Protein AF-A0A924WL48-F1 (afdb_monomer_lite)

Foldseek 3Di:
DDDDDDDPDDDDDPPPPPPDPPPPDPPPPPPDPVFQLVQADQVVLVVLVVVAPDQVSSQCQQPDPPDSHFQGDPLVPNDTFRWHWDWDDDPQKIKTWTWTDSDPPDIDTAKIWIWGDPPDPDIDIDIDGDPNRD

pLDDT: mean 86.31, std 15.9, range [44.28, 98.56]

Secondary structure (DSSP, 8-state):
------PPPP-------------------TT--SSGGGGB-HHHHHHHHHT-SSHHHHHHHHT-TT-SSB---SS-SSSPPPEEEEEEEETTEEEEEEEEEEETTEEEEEEEEEEEEETTTEEEEEEEE-TTT-

Sequence (134 aa):
MKTRRFLPLLGAFALMLFSYPLFAQSNMESDSTGLPGDNFSLEAAIELFKKSNSPEDFEKRLNSENNDVNNLDLNEDGDIDYIRVVDNTEGDVHALVLQVAVSEKESQDVAVIEIEKQGNENAILQIIGDEELY

Structure (mmCIF, N/CA/C/O backbone):
data_AF-A0A924WL48-F1
#
_entry.id   AF-A0A924WL48-F1
#
loop_
_atom_site.group_PDB
_atom_site.id
_atom_site.type_symbol
_atom_site.label_atom_id
_atom_site.label_alt_id
_atom_site.label_comp_id
_atom_site.label_asym_id
_atom_site.label_entity_id
_atom_site.label_seq_id
_atom_site.pdbx_PDB_ins_code
_atom_site.Cartn_x
_atom_site.Cartn_y
_atom_site.Cartn_z
_atom_site.occupancy
_atom_site.B_iso_or_equiv
_atom_site.auth_seq_id
_atom_site.auth_comp_id
_atom_site.auth_asym_id
_atom_site.auth_atom_id
_atom_site.pdbx_PDB_model_num
ATOM 1 N N . MET A 1 1 ? 96.584 7.511 -10.601 1.00 44.28 1 MET A N 1
ATOM 2 C CA . MET A 1 1 ? 95.439 8.446 -10.665 1.00 44.28 1 MET A CA 1
ATOM 3 C C . MET A 1 1 ? 94.154 7.663 -10.466 1.00 44.28 1 MET A C 1
ATOM 5 O O . MET A 1 1 ? 93.999 6.598 -11.046 1.00 44.28 1 MET A O 1
ATOM 9 N N . LYS A 1 2 ? 93.300 8.152 -9.561 1.00 47.31 2 LYS A N 1
ATOM 10 C CA . LYS A 1 2 ? 91.994 7.585 -9.208 1.00 47.31 2 LYS A CA 1
ATOM 11 C C . LYS A 1 2 ? 91.035 7.678 -10.399 1.00 47.31 2 LYS A C 1
ATOM 13 O O . LYS A 1 2 ? 91.031 8.695 -11.083 1.00 47.31 2 LYS A O 1
ATOM 18 N N . THR A 1 3 ? 90.181 6.672 -10.569 1.00 54.53 3 THR A N 1
ATOM 19 C CA . THR A 1 3 ? 88.709 6.806 -10.512 1.00 54.53 3 THR A CA 1
ATOM 20 C C . THR A 1 3 ? 88.070 5.437 -10.769 1.00 54.53 3 THR A C 1
ATOM 22 O O . THR A 1 3 ? 87.908 4.997 -11.900 1.00 54.53 3 THR A O 1
ATOM 25 N N . ARG A 1 4 ? 87.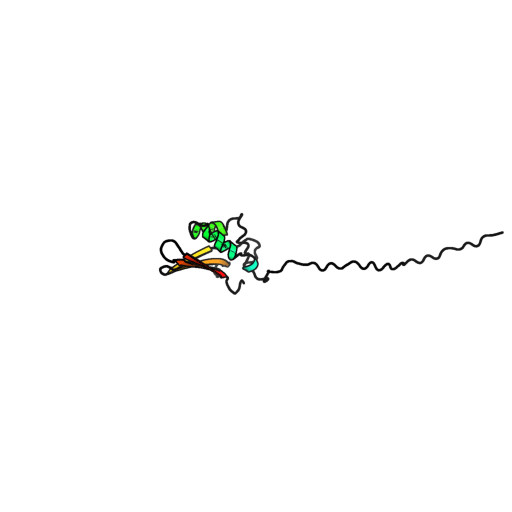699 4.739 -9.688 1.00 54.91 4 ARG A N 1
ATOM 26 C CA . ARG A 1 4 ? 86.737 3.635 -9.758 1.00 54.91 4 ARG A CA 1
ATOM 27 C C . ARG A 1 4 ? 85.355 4.262 -9.919 1.00 54.91 4 ARG A C 1
ATOM 29 O O . ARG A 1 4 ? 84.850 4.865 -8.978 1.00 54.91 4 ARG A O 1
ATOM 36 N N . ARG A 1 5 ? 84.776 4.165 -11.113 1.00 59.62 5 ARG A N 1
ATOM 37 C CA . ARG A 1 5 ? 83.368 4.493 -11.356 1.00 59.62 5 ARG A CA 1
ATOM 38 C C . ARG A 1 5 ? 82.528 3.300 -10.903 1.00 59.62 5 ARG A C 1
ATOM 40 O O . ARG A 1 5 ? 82.409 2.320 -11.626 1.00 59.62 5 ARG A O 1
ATOM 47 N N . PHE A 1 6 ? 82.012 3.371 -9.679 1.00 57.09 6 PHE A N 1
ATOM 48 C CA . PHE A 1 6 ? 80.928 2.504 -9.227 1.00 57.09 6 PHE A CA 1
ATOM 49 C C . PHE A 1 6 ? 79.632 3.032 -9.846 1.00 57.09 6 PHE A C 1
ATOM 51 O O . PHE A 1 6 ? 79.171 4.118 -9.505 1.00 57.09 6 PHE A O 1
ATOM 58 N N . LEU A 1 7 ? 79.102 2.286 -10.810 1.00 57.41 7 LEU A N 1
ATOM 59 C CA . LEU A 1 7 ? 77.770 2.488 -11.364 1.00 57.41 7 LEU A CA 1
ATOM 60 C C . LEU A 1 7 ? 76.776 1.869 -10.361 1.00 57.41 7 LEU A C 1
ATOM 62 O O . LEU A 1 7 ? 76.924 0.680 -10.065 1.00 57.41 7 LEU A O 1
ATOM 66 N N . PRO A 1 8 ? 75.826 2.621 -9.775 1.00 49.69 8 PRO A N 1
ATOM 67 C CA . PRO A 1 8 ? 74.861 2.031 -8.861 1.00 49.69 8 PRO A CA 1
ATOM 68 C C . PRO A 1 8 ? 73.893 1.179 -9.681 1.00 49.69 8 PRO A C 1
ATOM 70 O O . PRO A 1 8 ? 73.305 1.644 -10.658 1.00 49.69 8 PRO A O 1
ATOM 73 N N . LEU A 1 9 ? 73.794 -0.095 -9.311 1.00 55.38 9 LEU A N 1
ATOM 74 C CA . LEU A 1 9 ? 72.920 -1.068 -9.942 1.00 55.38 9 LEU A CA 1
ATOM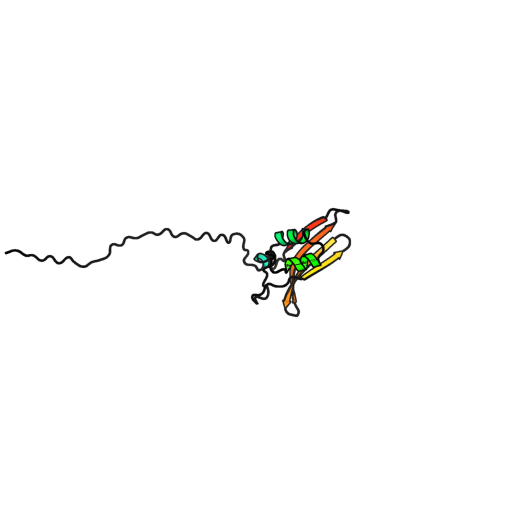 75 C C . LEU A 1 9 ? 71.470 -0.567 -9.857 1.00 55.38 9 LEU A C 1
ATOM 77 O O . LEU A 1 9 ? 70.916 -0.403 -8.771 1.00 55.38 9 LEU A O 1
ATOM 81 N N . LEU A 1 10 ? 70.882 -0.321 -11.025 1.00 52.72 10 LEU A N 1
ATOM 82 C CA . LEU A 1 10 ? 69.444 -0.269 -11.240 1.00 52.72 10 LEU A CA 1
ATOM 83 C C . LEU A 1 10 ? 68.830 -1.563 -10.676 1.00 52.72 10 LEU A C 1
ATOM 85 O O . LEU A 1 10 ? 69.244 -2.654 -11.061 1.00 52.72 10 LEU A O 1
ATOM 89 N N . GLY A 1 11 ? 67.860 -1.448 -9.775 1.00 52.97 11 GLY A N 1
ATOM 90 C CA . GLY A 1 11 ? 67.215 -2.604 -9.156 1.00 52.97 11 GLY A CA 1
ATOM 91 C C . GLY A 1 11 ? 66.141 -2.181 -8.169 1.00 52.97 11 GLY A C 1
ATOM 92 O O . GLY A 1 11 ? 66.259 -2.410 -6.971 1.00 52.97 11 GLY A O 1
ATOM 93 N N . ALA A 1 12 ? 65.127 -1.488 -8.683 1.00 55.56 12 ALA A N 1
ATOM 94 C CA . ALA A 1 12 ? 63.874 -1.252 -7.988 1.00 55.56 12 ALA A CA 1
ATOM 95 C C . ALA A 1 12 ? 63.303 -2.575 -7.457 1.00 55.56 12 ALA A C 1
ATOM 97 O O . ALA A 1 12 ? 63.283 -3.543 -8.208 1.00 55.56 12 ALA A O 1
ATOM 98 N N . PHE A 1 13 ? 62.848 -2.601 -6.201 1.00 52.47 13 PHE A N 1
ATOM 99 C CA . PHE A 1 13 ? 61.470 -2.940 -5.811 1.00 52.47 13 PHE A CA 1
ATOM 100 C C . PHE A 1 13 ? 61.396 -2.992 -4.274 1.00 52.47 13 PHE A C 1
ATOM 102 O O . PHE A 1 13 ? 61.520 -4.042 -3.648 1.00 52.47 13 PHE A O 1
ATOM 109 N N . ALA A 1 14 ? 61.232 -1.833 -3.636 1.00 57.28 14 ALA A N 1
ATOM 110 C CA . ALA A 1 14 ? 60.767 -1.798 -2.256 1.00 57.28 14 ALA A CA 1
ATOM 111 C C . ALA A 1 14 ? 59.277 -2.173 -2.266 1.00 57.28 14 ALA A C 1
ATOM 113 O O . ALA A 1 14 ? 58.422 -1.328 -2.515 1.00 57.28 14 ALA A O 1
ATOM 114 N N . LEU A 1 15 ? 58.971 -3.453 -2.045 1.00 58.78 15 LEU A N 1
ATOM 115 C CA . LEU A 1 15 ? 57.620 -3.937 -1.754 1.00 58.78 15 LEU A CA 1
ATOM 116 C C . LEU A 1 15 ? 57.217 -3.445 -0.355 1.00 58.78 15 LEU A C 1
ATOM 118 O O . LEU A 1 15 ? 57.272 -4.182 0.627 1.00 58.78 15 LEU A O 1
ATOM 122 N N . MET A 1 16 ? 56.833 -2.171 -0.249 1.00 60.12 16 MET A N 1
ATOM 123 C CA . MET A 1 16 ? 55.941 -1.745 0.824 1.00 60.12 16 MET A CA 1
ATOM 124 C C . MET A 1 16 ? 54.578 -2.364 0.527 1.00 60.12 16 MET A C 1
ATOM 126 O O . MET A 1 16 ? 53.824 -1.864 -0.305 1.00 60.12 16 MET A O 1
ATOM 130 N N . LEU A 1 17 ? 54.275 -3.476 1.193 1.00 61.72 17 LEU A N 1
ATOM 131 C CA . LEU A 1 17 ? 52.910 -3.969 1.319 1.00 61.72 17 LEU A CA 1
ATOM 132 C C . LEU A 1 17 ? 52.141 -2.951 2.168 1.00 61.72 17 LEU A C 1
ATOM 134 O O . LEU A 1 17 ? 52.094 -3.044 3.393 1.00 61.72 17 LEU A O 1
ATOM 138 N N . PHE A 1 18 ? 51.594 -1.931 1.510 1.00 62.78 18 PHE A N 1
ATOM 139 C CA . PHE A 1 18 ? 50.536 -1.111 2.078 1.00 62.78 18 PHE A CA 1
ATOM 140 C C . PHE A 1 18 ? 49.311 -2.015 2.230 1.00 62.78 18 PHE A C 1
ATOM 142 O O . PHE A 1 18 ? 48.548 -2.226 1.289 1.00 62.78 18 PHE A O 1
ATOM 149 N N . SER A 1 19 ? 49.152 -2.595 3.417 1.00 62.94 19 SER A N 1
ATOM 150 C CA . SER A 1 19 ? 47.899 -3.213 3.834 1.00 62.94 19 SER A CA 1
ATOM 151 C C . SER A 1 19 ? 46.876 -2.097 4.020 1.00 62.94 19 SER A C 1
ATOM 153 O O . SER A 1 19 ? 46.768 -1.510 5.095 1.00 62.94 19 SER A O 1
ATOM 155 N N . TYR A 1 20 ? 46.163 -1.755 2.950 1.00 71.62 20 TYR A N 1
ATOM 156 C CA . TYR A 1 20 ? 44.964 -0.939 3.067 1.00 71.62 20 TYR A CA 1
ATOM 157 C C . TYR A 1 20 ? 43.940 -1.720 3.900 1.00 71.62 20 TYR A C 1
ATOM 159 O O . TYR A 1 20 ? 43.732 -2.906 3.625 1.00 71.62 20 TYR A O 1
ATOM 167 N N . PRO A 1 21 ? 43.296 -1.113 4.912 1.00 68.12 21 PRO A N 1
ATOM 168 C CA . PRO A 1 21 ? 42.104 -1.715 5.477 1.00 68.12 21 PRO A CA 1
ATOM 169 C C . PRO A 1 21 ? 41.068 -1.821 4.353 1.00 68.12 21 PRO A C 1
ATOM 171 O O . PRO A 1 21 ? 40.631 -0.816 3.796 1.00 68.12 21 PRO A O 1
ATOM 174 N N . LEU A 1 22 ? 40.706 -3.053 3.996 1.00 65.69 22 LEU A N 1
ATOM 175 C CA . LEU A 1 22 ? 39.475 -3.331 3.271 1.00 65.69 22 LEU A CA 1
ATOM 176 C C . LEU A 1 22 ? 38.335 -2.925 4.204 1.00 65.69 22 LEU A C 1
ATOM 178 O O . LEU A 1 22 ? 37.990 -3.657 5.130 1.00 65.69 22 LEU A O 1
ATOM 182 N N . PHE A 1 23 ? 37.793 -1.727 4.005 1.00 70.94 23 PHE A N 1
ATOM 183 C CA . PHE A 1 23 ? 36.493 -1.391 4.559 1.00 70.94 23 PHE A CA 1
ATOM 184 C C . PHE A 1 23 ? 35.484 -2.328 3.890 1.00 70.94 23 PHE A C 1
ATOM 186 O O . PHE A 1 23 ? 35.196 -2.187 2.704 1.00 70.94 23 PHE A O 1
ATOM 193 N N . ALA A 1 24 ? 34.987 -3.319 4.630 1.00 63.25 24 ALA A N 1
ATOM 194 C CA . ALA A 1 24 ? 33.754 -3.991 4.258 1.00 63.25 24 ALA A CA 1
ATOM 195 C C . ALA A 1 24 ? 32.661 -2.917 4.294 1.00 63.25 24 ALA A C 1
ATOM 197 O O . ALA A 1 24 ? 32.423 -2.327 5.349 1.00 63.25 24 ALA A O 1
ATOM 198 N N . GLN A 1 25 ? 32.071 -2.587 3.143 1.00 62.22 25 GLN A N 1
ATOM 199 C CA . GLN A 1 25 ? 30.919 -1.694 3.106 1.00 62.22 25 GLN A CA 1
ATOM 200 C C . GLN A 1 25 ? 29.828 -2.312 3.979 1.00 62.22 25 GLN A C 1
ATOM 202 O O . GLN A 1 25 ? 29.339 -3.404 3.699 1.00 62.22 25 GLN A O 1
ATOM 207 N N . SER A 1 26 ? 29.470 -1.622 5.060 1.00 57.47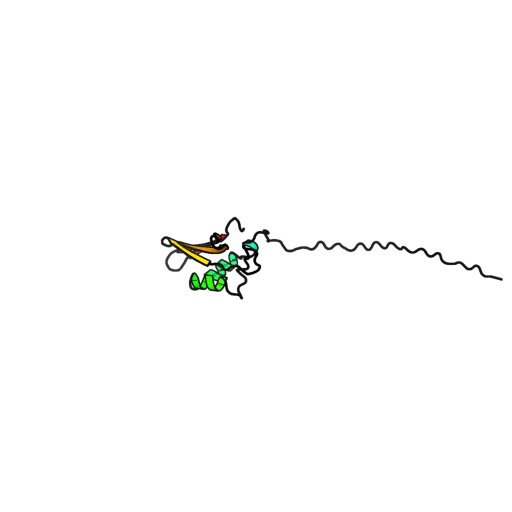 26 SER A N 1
ATOM 208 C CA . SER A 1 26 ? 28.207 -1.852 5.741 1.00 57.47 26 SER A CA 1
ATOM 209 C C . SER A 1 26 ? 27.119 -1.313 4.821 1.00 57.47 26 SER A C 1
ATOM 211 O O . SER A 1 26 ? 26.734 -0.147 4.927 1.00 57.47 26 SER A O 1
ATOM 213 N N . ASN A 1 27 ? 26.674 -2.128 3.869 1.00 57.69 27 ASN A N 1
ATOM 214 C CA . ASN A 1 27 ? 25.406 -1.872 3.209 1.00 57.69 27 ASN A CA 1
ATOM 215 C C . ASN A 1 27 ? 24.348 -1.984 4.313 1.00 57.69 27 ASN A C 1
ATOM 217 O O . ASN A 1 27 ? 24.037 -3.080 4.774 1.00 57.69 27 ASN A O 1
ATOM 221 N N . MET A 1 28 ? 23.874 -0.843 4.818 1.00 52.94 28 MET A N 1
ATOM 222 C CA . MET A 1 28 ? 22.600 -0.786 5.529 1.00 52.94 28 MET A CA 1
ATOM 223 C C . MET A 1 28 ? 21.504 -1.014 4.489 1.00 52.94 28 MET A C 1
ATOM 225 O O . MET A 1 28 ? 20.843 -0.086 4.051 1.00 52.94 28 MET A O 1
ATOM 229 N N . GLU A 1 29 ? 21.376 -2.257 4.055 1.00 58.62 29 GLU A N 1
ATOM 230 C CA . GLU A 1 29 ? 20.241 -2.771 3.290 1.00 58.62 29 GLU A CA 1
ATOM 231 C C . GLU A 1 29 ? 19.490 -3.733 4.224 1.00 58.62 29 GLU A C 1
ATOM 233 O O . GLU A 1 29 ? 19.189 -4.871 3.898 1.00 58.62 29 GLU A O 1
ATOM 238 N N . SER A 1 30 ? 19.350 -3.327 5.490 1.00 57.56 30 SER A N 1
ATOM 239 C CA . SER A 1 30 ? 19.112 -4.248 6.604 1.00 57.56 30 SER A CA 1
ATOM 240 C C . SER A 1 30 ? 17.653 -4.658 6.793 1.00 57.56 30 SER A C 1
ATOM 242 O O . SER A 1 30 ? 17.381 -5.369 7.752 1.00 57.56 30 SER A O 1
ATOM 244 N N . ASP A 1 31 ? 16.746 -4.218 5.922 1.00 72.19 31 ASP A N 1
ATOM 245 C CA . ASP A 1 31 ? 15.312 -4.527 6.025 1.00 72.19 31 ASP A CA 1
ATOM 246 C C . ASP A 1 31 ? 14.635 -4.760 4.664 1.00 72.19 31 ASP A C 1
ATOM 248 O O . ASP A 1 31 ? 13.418 -4.832 4.584 1.00 72.19 31 ASP A O 1
ATOM 252 N N . SER A 1 32 ? 15.413 -4.857 3.581 1.00 84.75 32 SER A N 1
ATOM 253 C CA . SER A 1 32 ? 14.865 -5.197 2.266 1.00 84.75 32 SER A CA 1
ATOM 254 C C . SER A 1 32 ? 14.655 -6.708 2.184 1.00 84.75 32 SER A C 1
ATOM 256 O O . SER A 1 32 ? 15.572 -7.492 2.455 1.00 84.75 32 SER A O 1
ATOM 258 N N . THR A 1 33 ? 13.447 -7.115 1.812 1.00 89.06 33 THR A N 1
ATOM 259 C CA . THR A 1 33 ? 13.098 -8.505 1.499 1.00 89.06 33 THR A CA 1
ATOM 260 C C . THR A 1 33 ? 13.549 -8.902 0.089 1.00 89.06 33 THR A C 1
ATOM 262 O O . THR A 1 33 ? 13.696 -10.089 -0.209 1.00 89.06 33 THR A O 1
ATOM 265 N N . GLY A 1 34 ? 13.805 -7.913 -0.774 1.00 91.00 34 GLY A N 1
ATOM 266 C CA . GLY A 1 34 ? 14.053 -8.094 -2.203 1.00 91.00 34 GLY A CA 1
ATOM 267 C C . GLY A 1 34 ? 12.776 -8.366 -3.002 1.00 91.00 34 GLY A C 1
ATOM 268 O O . GLY A 1 34 ? 12.868 -8.679 -4.190 1.00 91.00 34 GLY A O 1
ATOM 269 N N . LEU A 1 35 ? 11.607 -8.274 -2.363 1.00 94.38 35 LEU A N 1
ATOM 270 C CA . LEU A 1 35 ? 10.297 -8.421 -2.986 1.00 94.38 35 LEU A CA 1
ATOM 271 C C . LEU A 1 35 ? 9.713 -7.047 -3.353 1.00 94.38 35 LEU A C 1
ATOM 273 O O . LEU A 1 35 ? 10.134 -6.027 -2.797 1.00 94.38 35 LEU A O 1
ATOM 277 N N . PRO A 1 36 ? 8.723 -6.986 -4.264 1.00 95.12 36 PRO A N 1
ATOM 278 C CA . PRO A 1 36 ? 8.128 -5.715 -4.668 1.00 95.12 36 PRO A CA 1
ATOM 279 C C . PRO A 1 36 ? 7.509 -4.914 -3.513 1.00 95.12 36 PRO A C 1
ATOM 281 O O . PRO A 1 36 ? 7.491 -3.685 -3.581 1.00 95.12 36 PRO A O 1
ATOM 284 N N . GLY A 1 37 ? 7.055 -5.580 -2.443 1.00 94.56 37 GLY A N 1
ATOM 285 C CA . GLY A 1 37 ? 6.482 -4.950 -1.251 1.00 94.56 37 GLY A CA 1
ATOM 286 C C . GLY A 1 37 ? 7.435 -4.005 -0.516 1.00 94.56 37 GLY A C 1
ATOM 287 O O . GLY A 1 37 ? 6.964 -3.092 0.161 1.00 94.56 37 GLY A O 1
ATOM 288 N N . ASP A 1 38 ? 8.753 -4.117 -0.724 1.00 95.00 38 ASP A N 1
ATOM 289 C CA . ASP A 1 38 ? 9.737 -3.142 -0.227 1.00 95.00 38 ASP A CA 1
ATOM 290 C C . ASP A 1 38 ? 9.481 -1.720 -0.775 1.00 95.00 38 ASP A C 1
ATOM 292 O O . ASP A 1 38 ? 9.896 -0.730 -0.168 1.00 95.00 38 ASP A O 1
ATOM 296 N N . ASN A 1 39 ? 8.771 -1.604 -1.905 1.00 95.81 39 ASN A N 1
ATOM 297 C CA . ASN A 1 39 ? 8.410 -0.338 -2.546 1.00 95.81 39 ASN A CA 1
ATOM 298 C C . ASN A 1 39 ? 7.014 0.188 -2.150 1.00 95.81 39 ASN A C 1
ATOM 300 O O . ASN A 1 39 ? 6.547 1.183 -2.710 1.00 95.81 39 ASN A O 1
ATOM 304 N N . PHE A 1 40 ? 6.343 -0.448 -1.183 1.00 97.31 40 PHE A N 1
ATOM 305 C CA . PHE A 1 40 ? 5.091 0.039 -0.605 1.00 97.31 40 PHE A CA 1
ATOM 306 C C . PHE A 1 40 ? 5.131 -0.011 0.924 1.00 97.31 40 PHE A C 1
ATOM 308 O O . PHE A 1 40 ? 5.268 -1.068 1.539 1.00 97.31 40 PHE A O 1
ATOM 315 N N . SER A 1 41 ? 4.965 1.139 1.579 1.00 96.12 41 SER A N 1
ATOM 316 C CA . SER A 1 41 ? 5.008 1.195 3.045 1.00 96.12 41 SER A CA 1
ATOM 317 C C . SER A 1 41 ? 3.628 0.958 3.663 1.00 96.12 41 SER A C 1
ATOM 319 O O . SER A 1 41 ? 2.794 1.865 3.708 1.00 96.12 41 SER A O 1
ATOM 321 N N . LEU A 1 42 ? 3.408 -0.237 4.223 1.00 96.94 42 LEU A N 1
ATOM 322 C CA . LEU A 1 42 ? 2.164 -0.579 4.929 1.00 96.94 42 LEU A CA 1
ATOM 323 C C . LEU A 1 42 ? 1.866 0.376 6.102 1.00 96.94 42 LEU A C 1
ATOM 325 O O . LEU A 1 42 ? 0.735 0.831 6.283 1.00 96.94 42 LEU A O 1
ATOM 329 N N . GLU A 1 43 ? 2.890 0.719 6.890 1.00 95.56 43 GLU A N 1
ATOM 330 C CA . GLU A 1 43 ? 2.758 1.642 8.024 1.00 95.56 43 GLU A CA 1
ATOM 331 C C . GLU A 1 43 ? 2.343 3.041 7.555 1.00 95.56 43 GLU A C 1
ATOM 333 O O . GLU A 1 43 ? 1.379 3.625 8.064 1.00 95.56 43 GLU A O 1
ATOM 338 N N . ALA A 1 44 ? 3.037 3.576 6.549 1.00 96.62 44 ALA A N 1
ATOM 339 C CA . ALA A 1 44 ? 2.747 4.907 6.049 1.00 96.62 44 ALA A CA 1
ATOM 340 C C . ALA A 1 44 ? 1.404 4.958 5.295 1.00 96.62 44 ALA A C 1
ATOM 342 O O . ALA A 1 44 ? 0.720 5.982 5.356 1.00 96.62 44 ALA A O 1
ATOM 343 N N . ALA A 1 45 ? 0.967 3.853 4.678 1.00 97.50 45 ALA A N 1
ATOM 344 C CA . ALA A 1 45 ? -0.364 3.716 4.090 1.00 97.50 45 ALA A CA 1
ATOM 345 C C . ALA A 1 45 ? -1.475 3.837 5.144 1.00 97.50 45 ALA A C 1
ATOM 347 O O . ALA A 1 45 ? -2.417 4.607 4.942 1.00 97.50 45 ALA A O 1
ATOM 348 N N . 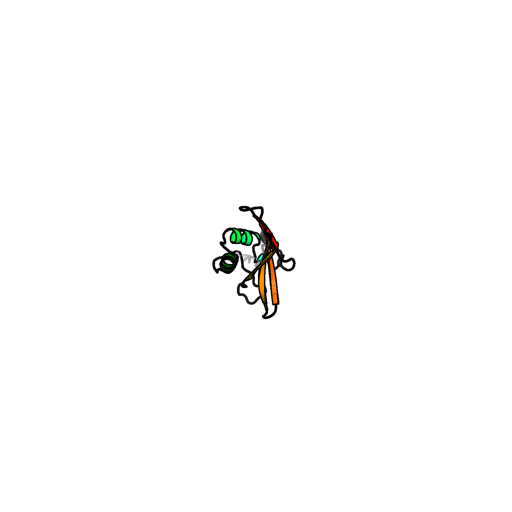ILE A 1 46 ? -1.344 3.176 6.303 1.00 96.19 46 ILE A N 1
ATOM 349 C CA . ILE A 1 46 ? -2.282 3.361 7.426 1.00 96.19 46 ILE A CA 1
ATOM 350 C C . ILE A 1 46 ? -2.300 4.821 7.891 1.00 96.19 46 ILE A C 1
ATOM 352 O O . ILE A 1 46 ? -3.371 5.395 8.108 1.00 96.19 46 ILE A O 1
ATOM 356 N N . GLU A 1 47 ? -1.133 5.441 8.067 1.00 96.44 47 GLU A N 1
ATOM 357 C CA . GLU A 1 47 ? -1.051 6.831 8.529 1.00 96.44 47 GLU A CA 1
ATOM 358 C C . GLU A 1 47 ? -1.635 7.823 7.517 1.00 96.44 47 GLU A C 1
ATOM 360 O O . GLU A 1 47 ? -2.211 8.847 7.901 1.00 96.44 47 GLU A O 1
ATOM 365 N N . LEU A 1 48 ? -1.519 7.523 6.225 1.00 97.00 48 LEU A N 1
ATOM 366 C CA . LEU A 1 48 ? -2.145 8.293 5.160 1.00 97.00 48 LEU A CA 1
ATOM 367 C C . LEU A 1 48 ? -3.665 8.098 5.153 1.00 97.00 48 LEU A C 1
ATOM 369 O O . LEU A 1 48 ? -4.405 9.081 5.058 1.00 97.00 48 LEU A O 1
ATOM 373 N N . PHE A 1 49 ? -4.138 6.864 5.336 1.00 96.50 49 PHE A N 1
ATOM 374 C CA . PHE A 1 49 ? -5.562 6.551 5.431 1.00 96.50 49 PHE A CA 1
ATOM 375 C C . PHE A 1 49 ? -6.228 7.286 6.602 1.00 96.50 49 PHE A C 1
ATOM 377 O O . PHE A 1 49 ? -7.234 7.964 6.408 1.00 96.50 49 PHE A O 1
ATOM 384 N N . LYS A 1 50 ? -5.611 7.282 7.793 1.00 94.75 50 LYS A N 1
ATOM 385 C CA . LYS A 1 50 ? -6.098 8.028 8.975 1.00 94.75 50 LYS A CA 1
ATOM 386 C C . LYS A 1 50 ? -6.269 9.535 8.735 1.00 94.75 50 LYS A C 1
ATOM 388 O O . LYS A 1 50 ? -7.048 10.182 9.431 1.00 94.75 50 LYS A O 1
ATOM 393 N N . LYS A 1 51 ? -5.513 10.112 7.794 1.00 95.38 51 LYS A N 1
ATOM 394 C CA . LYS A 1 51 ? -5.566 11.541 7.421 1.00 95.38 51 LYS A CA 1
ATOM 395 C C . LYS A 1 51 ? -6.511 11.821 6.249 1.00 95.38 51 LYS A C 1
ATOM 397 O O . LYS A 1 51 ? -6.679 12.985 5.878 1.00 95.38 51 LYS A O 1
ATOM 402 N N . SER A 1 52 ? -7.068 10.779 5.645 1.00 96.00 52 SER A N 1
ATOM 403 C CA . SER A 1 52 ? -7.931 10.868 4.473 1.00 96.00 52 SER A CA 1
ATOM 404 C C . SER A 1 52 ? -9.391 10.996 4.893 1.00 96.00 52 SER A C 1
ATOM 406 O O . SER A 1 52 ? -9.818 10.441 5.902 1.00 96.00 52 SER A O 1
ATOM 408 N N . ASN A 1 53 ? -10.168 11.756 4.124 1.00 96.00 53 ASN A N 1
ATOM 409 C CA . ASN A 1 53 ? -11.575 12.018 4.451 1.00 96.00 53 ASN A CA 1
ATOM 410 C C . ASN A 1 53 ? -12.528 10.933 3.925 1.00 96.00 53 ASN A C 1
ATOM 412 O O . ASN A 1 53 ? -13.673 10.858 4.366 1.00 96.00 53 ASN A O 1
ATOM 416 N N . SER A 1 54 ? -12.075 10.134 2.958 1.00 95.69 54 SER A N 1
ATOM 417 C CA . SER A 1 54 ? -12.817 9.029 2.350 1.00 95.69 54 SER A CA 1
ATOM 418 C C . SER A 1 54 ? -11.848 8.047 1.669 1.00 95.69 54 SER A C 1
ATOM 420 O O . SER A 1 54 ? -10.679 8.409 1.475 1.00 95.69 54 SER A O 1
ATOM 422 N N . PRO A 1 55 ? -12.300 6.840 1.275 1.00 95.81 55 PRO A N 1
ATOM 423 C CA . PRO A 1 55 ? -11.501 5.919 0.463 1.00 95.81 55 PRO A CA 1
ATOM 424 C C . PRO A 1 55 ? -10.986 6.550 -0.840 1.00 95.81 55 PRO A C 1
ATOM 426 O O . PRO A 1 55 ? -9.843 6.324 -1.221 1.00 95.81 55 PRO A O 1
ATOM 429 N N . GLU A 1 56 ? -11.772 7.416 -1.481 1.00 97.50 56 GLU A N 1
ATOM 430 C CA . GLU A 1 56 ? -11.372 8.110 -2.712 1.00 97.50 56 GLU A CA 1
ATOM 431 C C . GLU A 1 56 ? -10.318 9.202 -2.458 1.00 97.50 56 GLU A C 1
ATOM 433 O O . GLU A 1 56 ? -9.400 9.383 -3.259 1.00 97.50 56 GLU A O 1
ATOM 438 N N . ASP A 1 57 ? -10.415 9.944 -1.345 1.00 97.88 57 ASP A N 1
ATOM 439 C CA . ASP A 1 57 ? -9.360 10.889 -0.936 1.00 97.88 57 ASP A CA 1
ATOM 440 C C . ASP A 1 57 ? -8.063 10.136 -0.612 1.00 97.88 57 ASP A C 1
ATOM 442 O O . ASP A 1 57 ? -6.976 10.591 -0.969 1.00 97.88 57 ASP A O 1
ATOM 446 N N . PHE A 1 58 ? -8.182 8.961 0.009 1.00 97.88 58 PHE A N 1
ATOM 447 C CA . PHE A 1 58 ? -7.049 8.086 0.275 1.00 97.88 58 PHE A CA 1
ATOM 448 C C . PHE A 1 58 ? -6.391 7.595 -1.019 1.00 97.88 58 PHE A C 1
ATOM 450 O O . PHE A 1 58 ? -5.195 7.821 -1.186 1.00 97.88 58 PHE A O 1
ATOM 457 N N . GLU A 1 59 ? -7.157 7.033 -1.960 1.00 98.38 59 GLU A N 1
ATOM 458 C CA . GLU A 1 59 ? -6.667 6.610 -3.282 1.00 98.38 59 GLU A CA 1
ATOM 459 C C . GLU A 1 59 ? -5.925 7.749 -3.991 1.00 98.38 59 GLU A C 1
ATOM 461 O O . GLU A 1 59 ? -4.798 7.596 -4.464 1.00 98.38 59 GLU A O 1
ATOM 466 N N . LYS A 1 60 ? -6.523 8.943 -4.008 1.00 97.81 60 LYS A N 1
ATOM 467 C CA . LYS A 1 60 ? -5.912 10.113 -4.638 1.00 97.81 60 LYS A CA 1
ATOM 468 C C . LYS A 1 60 ? -4.584 10.503 -3.989 1.00 97.81 60 LYS A C 1
ATOM 470 O O . LYS A 1 60 ? -3.653 10.887 -4.692 1.00 97.81 60 LYS A O 1
ATOM 475 N N . ARG A 1 61 ? -4.502 10.472 -2.657 1.00 97.50 61 ARG A N 1
ATOM 476 C CA . ARG A 1 61 ? -3.273 10.811 -1.922 1.00 97.50 61 ARG A CA 1
ATOM 477 C C . ARG A 1 61 ? -2.192 9.763 -2.131 1.00 97.50 61 ARG A C 1
ATOM 479 O O . ARG A 1 61 ? -1.034 10.134 -2.311 1.00 97.50 61 ARG A O 1
ATOM 486 N N . LEU A 1 62 ? -2.581 8.491 -2.138 1.00 97.25 62 LEU A N 1
ATOM 487 C CA . LEU A 1 62 ? -1.686 7.362 -2.353 1.00 97.25 62 LEU A CA 1
ATOM 488 C C . LEU A 1 62 ? -0.971 7.470 -3.707 1.00 97.25 62 LEU A C 1
ATOM 490 O O . LEU A 1 62 ? 0.225 7.218 -3.789 1.00 97.25 62 LEU A O 1
ATOM 494 N N . ASN A 1 63 ? -1.683 7.946 -4.730 1.00 97.31 63 ASN A N 1
ATOM 495 C CA . ASN A 1 63 ? -1.179 8.105 -6.097 1.00 97.31 63 ASN A CA 1
ATOM 496 C C . ASN A 1 63 ? -0.730 9.536 -6.443 1.00 97.31 63 ASN A C 1
ATOM 498 O O . ASN A 1 63 ? -0.625 9.893 -7.616 1.00 97.31 63 ASN A O 1
ATOM 502 N N . SER A 1 64 ? -0.528 10.401 -5.448 1.00 96.00 64 SER A N 1
ATOM 503 C CA . SER A 1 64 ? -0.011 11.749 -5.702 1.00 96.00 64 SER A CA 1
ATOM 504 C C . SER A 1 64 ? 1.509 11.731 -5.885 1.00 96.00 64 SER A C 1
ATOM 506 O O . SER A 1 64 ? 2.204 11.050 -5.142 1.00 96.00 64 SER A O 1
ATOM 508 N N . GLU A 1 65 ? 2.040 12.528 -6.821 1.00 85.31 65 GLU A N 1
ATOM 509 C CA . GLU A 1 65 ? 3.489 12.602 -7.120 1.00 85.31 65 GLU A CA 1
ATOM 510 C C . GLU A 1 65 ? 4.362 12.982 -5.907 1.00 85.31 65 GLU A C 1
ATOM 512 O O . GLU A 1 65 ? 5.575 12.814 -5.919 1.00 85.31 65 GLU A O 1
ATOM 517 N N . ASN A 1 66 ? 3.759 13.553 -4.864 1.00 82.62 66 ASN A N 1
ATOM 518 C CA . ASN A 1 66 ? 4.437 14.065 -3.678 1.00 82.62 66 ASN A CA 1
ATOM 519 C C . ASN A 1 66 ? 4.284 13.149 -2.449 1.00 82.62 66 ASN A C 1
ATOM 521 O O . ASN A 1 66 ? 4.337 13.642 -1.316 1.00 82.62 66 ASN A O 1
ATOM 525 N N . ASN A 1 67 ? 4.009 11.863 -2.664 1.00 84.62 67 ASN A N 1
ATOM 526 C CA . ASN A 1 67 ? 3.766 10.874 -1.624 1.00 84.62 67 ASN A CA 1
ATOM 527 C C . ASN A 1 67 ? 4.808 9.747 -1.680 1.00 84.62 67 ASN A C 1
ATOM 529 O O . ASN A 1 67 ? 4.894 9.044 -2.676 1.00 84.62 67 ASN A O 1
ATOM 533 N N . ASP A 1 68 ? 5.528 9.528 -0.579 1.00 89.06 68 ASP A N 1
ATOM 534 C CA . ASP A 1 68 ? 6.577 8.500 -0.479 1.00 89.06 68 ASP A CA 1
ATOM 535 C C . ASP A 1 68 ? 6.032 7.106 -0.080 1.00 89.06 68 ASP A C 1
ATOM 537 O O . ASP A 1 68 ? 6.801 6.211 0.258 1.00 89.06 68 ASP A O 1
ATOM 541 N N . VAL A 1 69 ? 4.704 6.914 -0.039 1.00 96.25 69 VAL A N 1
ATOM 542 C CA . VAL A 1 69 ? 4.088 5.633 0.373 1.00 96.25 69 VAL A CA 1
ATOM 543 C C . VAL A 1 69 ? 4.054 4.617 -0.766 1.00 96.25 69 VAL A C 1
ATOM 545 O O . VAL A 1 69 ? 4.258 3.433 -0.509 1.00 96.25 69 VAL A O 1
ATOM 548 N N . ASN A 1 70 ? 3.759 5.068 -1.990 1.00 97.06 70 ASN A N 1
ATOM 549 C CA . ASN A 1 70 ? 3.644 4.212 -3.169 1.00 97.06 70 ASN A CA 1
ATOM 550 C C . ASN A 1 70 ? 4.807 4.474 -4.126 1.00 97.06 70 ASN A C 1
ATOM 552 O O . ASN A 1 70 ? 4.895 5.556 -4.702 1.00 97.06 70 ASN A O 1
ATOM 556 N N . ASN A 1 71 ? 5.652 3.467 -4.309 1.00 95.62 71 ASN A N 1
ATOM 557 C CA . ASN A 1 71 ? 6.710 3.440 -5.311 1.00 95.62 71 ASN A CA 1
ATOM 558 C C . ASN A 1 71 ? 6.699 2.105 -6.085 1.00 95.62 71 ASN A C 1
ATOM 560 O O . ASN A 1 71 ? 7.743 1.650 -6.547 1.00 95.62 71 ASN A O 1
ATOM 564 N N . LEU A 1 72 ? 5.543 1.432 -6.149 1.00 96.44 72 LEU A N 1
ATOM 565 C CA . LEU A 1 72 ? 5.405 0.140 -6.820 1.00 96.44 72 LEU A CA 1
ATOM 566 C C . LEU A 1 72 ? 5.605 0.276 -8.329 1.00 96.44 72 LEU A C 1
ATOM 568 O O . LEU A 1 72 ? 5.128 1.231 -8.927 1.00 96.44 72 LEU A O 1
ATOM 572 N N . ASP A 1 73 ? 6.263 -0.719 -8.912 1.00 96.19 73 ASP A N 1
ATOM 573 C CA . ASP A 1 73 ? 6.413 -0.942 -10.353 1.00 96.19 73 ASP A CA 1
ATOM 574 C C . ASP A 1 73 ? 6.384 -2.467 -10.564 1.00 96.19 73 ASP A C 1
ATOM 576 O O . ASP A 1 73 ? 7.411 -3.141 -10.643 1.00 96.19 73 ASP A O 1
ATOM 580 N N . LEU A 1 74 ? 5.185 -3.043 -10.469 1.00 96.25 74 LEU A N 1
ATOM 581 C CA . LEU A 1 74 ? 4.921 -4.481 -10.545 1.00 96.25 74 LEU A CA 1
ATOM 582 C C . LEU A 1 74 ? 4.980 -5.005 -11.982 1.00 96.25 74 LEU A C 1
ATOM 584 O O . LEU A 1 74 ? 5.187 -6.202 -12.183 1.00 96.25 74 LEU A O 1
ATOM 588 N N . ASN A 1 75 ? 4.744 -4.143 -12.974 1.00 94.06 75 ASN A N 1
ATOM 589 C CA . ASN A 1 75 ? 4.811 -4.510 -14.388 1.00 94.06 75 ASN A CA 1
ATOM 590 C C . ASN A 1 75 ? 6.206 -4.269 -15.014 1.00 94.06 75 ASN A C 1
ATOM 592 O O . ASN A 1 75 ? 6.423 -4.669 -16.162 1.00 94.06 75 ASN A O 1
ATOM 596 N N . GLU A 1 76 ? 7.134 -3.679 -14.251 1.00 93.69 76 GLU A N 1
ATOM 597 C CA . GLU A 1 76 ? 8.517 -3.356 -14.617 1.00 93.69 76 GLU A CA 1
ATOM 598 C C . GLU A 1 76 ? 8.634 -2.427 -15.843 1.00 93.69 76 GLU A C 1
ATOM 600 O O . GLU A 1 76 ? 9.569 -2.551 -16.648 1.00 93.69 76 GLU A O 1
ATOM 605 N N . ASP A 1 77 ? 7.685 -1.503 -16.024 1.00 94.19 77 ASP A N 1
ATOM 606 C CA . ASP A 1 77 ? 7.719 -0.523 -17.118 1.00 94.19 77 ASP A CA 1
ATOM 607 C C . ASP A 1 77 ? 8.492 0.764 -16.774 1.00 94.19 77 ASP A C 1
ATOM 609 O O . ASP A 1 77 ? 8.846 1.536 -17.678 1.00 94.19 77 ASP A O 1
ATOM 613 N N . GLY A 1 78 ? 8.866 0.928 -15.502 1.00 94.69 78 GLY A N 1
ATOM 614 C CA . GLY A 1 78 ? 9.629 2.055 -14.979 1.00 94.69 78 GLY A CA 1
ATOM 615 C C . GLY A 1 78 ? 8.780 3.240 -14.517 1.00 94.69 78 GLY A C 1
ATOM 616 O O . GLY A 1 78 ? 9.357 4.219 -14.029 1.00 94.69 78 GLY A O 1
ATOM 617 N N . ASP A 1 79 ? 7.455 3.172 -14.661 1.00 94.62 79 ASP A N 1
ATOM 618 C CA . ASP A 1 79 ? 6.510 4.132 -14.103 1.00 94.62 79 ASP A CA 1
ATOM 619 C C . ASP A 1 79 ? 5.924 3.598 -12.780 1.00 94.62 79 ASP A C 1
ATOM 621 O O . ASP A 1 79 ? 5.804 2.399 -12.554 1.00 94.62 79 ASP A O 1
ATOM 625 N N . ILE A 1 80 ? 5.558 4.504 -11.863 1.00 95.88 80 ILE A N 1
ATOM 626 C CA . ILE A 1 80 ? 4.915 4.095 -10.606 1.00 95.88 80 ILE A CA 1
ATOM 627 C C . ILE A 1 80 ? 3.482 3.652 -10.899 1.00 95.88 80 ILE A C 1
ATOM 629 O O . ILE A 1 80 ? 2.664 4.427 -11.411 1.00 95.88 80 ILE A O 1
ATOM 633 N N . ASP A 1 81 ? 3.165 2.431 -10.491 1.00 96.81 81 ASP A N 1
ATOM 634 C CA . ASP A 1 81 ? 1.859 1.827 -10.646 1.00 96.81 81 ASP A CA 1
ATOM 635 C C . ASP A 1 81 ? 0.774 2.573 -9.871 1.00 96.81 81 ASP A C 1
ATOM 637 O O . ASP A 1 81 ? 0.905 2.927 -8.693 1.00 96.81 81 ASP A O 1
ATOM 641 N N . TYR A 1 82 ? -0.370 2.743 -10.531 1.00 97.31 82 TYR A N 1
ATOM 642 C CA . TYR A 1 82 ? -1.551 3.313 -9.903 1.00 97.31 82 TYR A CA 1
ATOM 643 C C . TYR A 1 82 ? -2.259 2.275 -9.027 1.00 97.31 82 TYR A C 1
ATOM 645 O O . TYR A 1 82 ? -2.763 1.262 -9.522 1.00 97.31 82 TYR A O 1
ATOM 653 N N . ILE A 1 83 ? -2.389 2.574 -7.737 1.00 98.19 83 ILE A N 1
ATOM 654 C CA . ILE A 1 83 ? -3.121 1.745 -6.780 1.00 98.19 83 ILE A CA 1
ATOM 655 C C . ILE A 1 83 ? -4.580 2.193 -6.721 1.00 98.19 83 ILE A C 1
ATOM 657 O O . ILE A 1 83 ? -4.878 3.308 -6.298 1.00 98.19 83 ILE A O 1
ATOM 661 N N . ARG A 1 84 ? -5.504 1.305 -7.073 1.00 98.12 84 ARG A N 1
ATOM 662 C CA . ARG A 1 84 ? -6.940 1.480 -6.833 1.00 98.12 84 ARG A CA 1
ATOM 663 C C . ARG A 1 84 ? -7.313 1.035 -5.424 1.00 98.12 84 ARG A C 1
ATOM 665 O O . ARG A 1 84 ? -6.756 0.065 -4.919 1.00 98.12 84 ARG A O 1
ATOM 672 N N . VAL A 1 85 ? -8.305 1.684 -4.830 1.00 98.31 85 VAL A N 1
ATOM 673 C CA . VAL A 1 85 ? -8.872 1.348 -3.522 1.00 98.31 85 VAL A CA 1
ATOM 674 C C . VAL A 1 85 ? -10.297 0.840 -3.716 1.00 98.31 85 VAL A C 1
ATOM 676 O O . VAL A 1 85 ? -11.196 1.585 -4.103 1.00 98.31 85 VAL A O 1
ATOM 679 N N . VAL A 1 86 ? -10.519 -0.440 -3.425 1.00 97.44 86 VAL A N 1
ATOM 680 C CA . VAL A 1 86 ? -11.831 -1.087 -3.536 1.00 97.44 86 VAL A CA 1
ATOM 681 C C . VAL A 1 86 ? -12.400 -1.328 -2.140 1.00 97.44 86 VAL A C 1
ATOM 683 O O . VAL A 1 86 ? -11.876 -2.148 -1.392 1.00 97.44 86 VAL A O 1
ATOM 686 N N . ASP A 1 87 ? -13.479 -0.626 -1.785 1.00 96.12 87 ASP A N 1
ATOM 687 C CA . ASP A 1 87 ? -14.182 -0.819 -0.508 1.00 96.12 87 ASP A CA 1
ATOM 688 C C . ASP A 1 87 ? -15.173 -1.985 -0.592 1.00 96.12 87 ASP A C 1
ATOM 690 O O . ASP A 1 87 ? -16.142 -1.951 -1.357 1.00 96.12 87 ASP A O 1
ATOM 694 N N . ASN A 1 88 ? -14.938 -3.008 0.228 1.00 95.50 88 ASN A N 1
ATOM 695 C CA . ASN A 1 88 ? -15.874 -4.090 0.488 1.00 95.50 88 ASN A CA 1
ATOM 696 C C . ASN A 1 88 ? -16.433 -3.933 1.903 1.00 95.50 88 ASN A C 1
ATOM 698 O O . ASN A 1 88 ? -15.726 -4.120 2.892 1.00 95.50 88 ASN A O 1
ATOM 702 N N . THR A 1 89 ? -17.719 -3.609 2.006 1.00 93.25 89 THR A N 1
ATOM 703 C CA . THR A 1 89 ? -18.384 -3.384 3.293 1.00 93.25 89 THR A CA 1
ATOM 704 C C . THR A 1 89 ? -19.346 -4.524 3.628 1.00 93.25 89 THR A C 1
ATOM 706 O O . THR A 1 89 ? -20.250 -4.826 2.845 1.00 93.25 89 THR A O 1
ATOM 709 N N . GLU A 1 90 ? -19.226 -5.090 4.831 1.00 91.44 90 GLU A N 1
ATOM 710 C CA . GLU A 1 90 ? -20.192 -6.031 5.407 1.00 91.44 90 GLU A CA 1
ATOM 711 C C . GLU A 1 90 ? -20.563 -5.605 6.838 1.00 91.44 90 GLU A C 1
ATOM 713 O O . GLU A 1 90 ? -19.819 -5.798 7.799 1.00 91.44 90 GLU A O 1
ATOM 718 N N . GLY A 1 91 ? -21.744 -4.996 6.992 1.00 88.56 91 GLY A N 1
ATOM 719 C CA . GLY A 1 91 ? -22.206 -4.484 8.285 1.00 88.56 91 GLY A CA 1
ATOM 720 C C . GLY A 1 91 ? -21.328 -3.340 8.805 1.00 88.56 91 GLY A C 1
ATOM 721 O O . GLY A 1 91 ? -21.272 -2.279 8.187 1.00 88.56 91 GLY A O 1
ATOM 722 N N . ASP A 1 92 ? -20.679 -3.560 9.950 1.00 88.81 92 ASP A N 1
ATOM 723 C CA . ASP A 1 92 ? -19.786 -2.595 10.613 1.00 88.81 92 ASP A CA 1
ATOM 724 C C . ASP A 1 92 ? -18.298 -2.798 10.266 1.00 88.81 92 ASP A C 1
ATOM 726 O O . ASP A 1 92 ? -17.440 -2.060 10.765 1.00 88.81 92 ASP A O 1
ATOM 730 N N . VAL A 1 93 ? -17.997 -3.776 9.405 1.00 91.75 93 VAL A N 1
ATOM 731 C CA . VAL A 1 93 ? -16.649 -4.094 8.929 1.00 91.75 93 VAL A CA 1
ATOM 732 C C . VAL A 1 93 ? -16.475 -3.567 7.507 1.00 91.75 93 VAL A C 1
ATOM 734 O O . VAL A 1 93 ? -17.306 -3.822 6.633 1.00 91.75 93 VAL A O 1
ATOM 737 N N . HIS A 1 94 ? -15.386 -2.838 7.275 1.00 94.56 94 HIS A N 1
ATOM 738 C CA . HIS A 1 94 ? -14.941 -2.440 5.941 1.00 94.56 94 HIS A CA 1
ATOM 739 C C . HIS A 1 94 ? -13.590 -3.088 5.643 1.00 94.56 94 HIS A C 1
ATOM 741 O O . HIS A 1 94 ? -12.708 -3.097 6.499 1.00 94.56 94 HIS A O 1
ATOM 747 N N . ALA A 1 95 ? -13.418 -3.578 4.422 1.00 97.00 95 ALA A N 1
ATOM 748 C CA . ALA A 1 95 ? -12.155 -4.067 3.895 1.00 97.00 95 ALA A CA 1
ATOM 749 C C . ALA A 1 95 ? -11.810 -3.265 2.638 1.00 97.00 95 ALA A C 1
ATOM 751 O O . ALA A 1 95 ? -12.452 -3.413 1.595 1.00 97.00 95 ALA A O 1
ATOM 752 N N . LEU A 1 96 ? -10.809 -2.393 2.747 1.00 98.12 96 LEU A N 1
ATOM 753 C CA . LEU A 1 96 ? -10.287 -1.628 1.621 1.00 98.12 96 LEU A CA 1
ATOM 754 C C . LEU A 1 96 ? -9.157 -2.419 0.972 1.00 98.12 96 LEU A C 1
ATOM 756 O O . LEU A 1 96 ? -8.071 -2.530 1.541 1.00 98.12 96 LEU A O 1
ATOM 760 N N . VAL A 1 97 ? -9.415 -2.966 -0.209 1.00 98.31 97 VAL A N 1
ATOM 761 C CA . VAL A 1 97 ? -8.430 -3.723 -0.985 1.00 98.31 97 VAL A CA 1
ATOM 762 C C . VAL A 1 97 ? -7.658 -2.759 -1.878 1.00 98.31 97 VAL A C 1
ATOM 764 O O . VAL A 1 97 ? -8.259 -2.002 -2.644 1.00 98.31 97 VAL A O 1
ATOM 767 N N . LEU A 1 98 ? -6.333 -2.775 -1.765 1.00 98.56 98 LEU A N 1
ATOM 768 C CA . LEU A 1 98 ? -5.420 -1.980 -2.581 1.00 98.56 98 LEU A CA 1
ATOM 769 C C . LEU A 1 98 ? -4.982 -2.818 -3.778 1.00 98.56 98 LEU A C 1
ATOM 771 O O . LEU A 1 98 ? -4.411 -3.886 -3.584 1.00 98.56 98 LEU A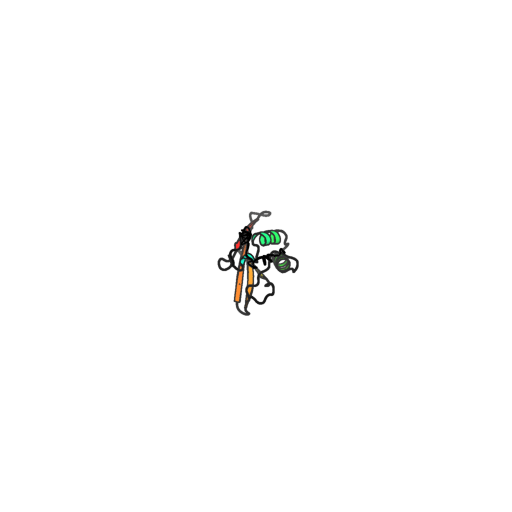 O 1
ATOM 775 N N . GLN A 1 99 ? -5.253 -2.355 -4.998 1.00 98.25 99 GLN A N 1
ATOM 776 C CA . GLN A 1 99 ? -5.057 -3.147 -6.215 1.00 98.25 99 GLN A CA 1
ATOM 777 C C . GLN A 1 99 ? -4.276 -2.402 -7.290 1.00 98.25 99 GLN A C 1
ATOM 779 O O . GLN A 1 99 ? -4.606 -1.263 -7.617 1.00 98.25 99 GLN A O 1
ATOM 784 N N . VAL A 1 100 ? -3.338 -3.088 -7.933 1.00 97.94 100 VAL A N 1
ATOM 785 C CA . VAL A 1 100 ? -2.592 -2.596 -9.099 1.00 97.94 100 VAL A CA 1
ATOM 786 C C . VAL A 1 100 ? -2.995 -3.385 -10.342 1.00 97.94 100 VAL A C 1
ATOM 788 O O . VAL A 1 100 ? -3.152 -4.602 -10.289 1.00 97.94 100 VAL A O 1
ATOM 791 N N . ALA A 1 101 ? -3.182 -2.714 -11.481 1.00 94.88 101 ALA A N 1
ATOM 792 C CA . ALA A 1 101 ? -3.409 -3.394 -12.758 1.00 94.88 101 ALA A CA 1
ATOM 793 C C . ALA A 1 101 ? -2.079 -3.823 -13.388 1.00 94.88 101 ALA A C 1
ATOM 795 O O . ALA A 1 101 ? -1.438 -3.025 -14.060 1.00 94.88 101 ALA A O 1
ATOM 796 N N . VAL A 1 102 ? -1.705 -5.093 -13.237 1.00 92.75 102 VAL A N 1
ATOM 797 C CA . VAL A 1 102 ? -0.476 -5.638 -13.845 1.00 92.75 102 VAL A CA 1
ATOM 798 C C . VAL A 1 102 ? -0.648 -5.981 -15.330 1.00 92.75 102 VAL A C 1
ATOM 800 O O . VAL A 1 102 ? 0.321 -6.082 -16.078 1.00 92.75 102 VAL A O 1
ATOM 803 N N . SER A 1 103 ? -1.890 -6.146 -15.800 1.00 90.94 103 SER A N 1
ATOM 804 C CA . SER A 1 103 ? -2.204 -6.263 -17.227 1.00 90.94 103 SER A CA 1
ATOM 805 C C . SER A 1 103 ? -3.622 -5.778 -17.540 1.00 90.94 103 SER A C 1
ATOM 807 O O . SER A 1 103 ? -4.406 -5.467 -16.646 1.00 90.94 103 SER A O 1
ATOM 809 N N . GLU A 1 104 ? -4.012 -5.775 -18.820 1.00 89.56 104 GLU A N 1
ATOM 810 C CA . GLU A 1 104 ? -5.382 -5.423 -19.238 1.00 89.56 104 GLU A CA 1
ATOM 811 C C . GLU A 1 104 ? -6.478 -6.301 -18.603 1.00 89.56 104 GLU A C 1
ATOM 813 O O . GLU A 1 104 ? -7.654 -5.934 -18.622 1.00 89.56 104 GLU A O 1
ATOM 818 N N . LYS A 1 105 ? -6.124 -7.494 -18.111 1.00 93.12 105 LYS A N 1
ATOM 819 C CA . LYS A 1 105 ? -7.081 -8.502 -17.627 1.00 93.12 105 LYS A CA 1
ATOM 820 C C . LYS A 1 105 ? -6.816 -8.960 -16.202 1.00 93.12 105 LYS A C 1
ATOM 822 O O . LYS A 1 105 ? -7.578 -9.781 -15.697 1.00 93.12 105 LYS A O 1
ATOM 827 N N . GLU A 1 106 ? -5.755 -8.466 -15.585 1.00 93.44 106 GLU A N 1
ATOM 828 C CA . GLU A 1 106 ? -5.265 -8.956 -14.307 1.00 93.44 106 GLU A CA 1
ATOM 829 C C . GLU A 1 106 ? -4.968 -7.784 -13.387 1.00 93.44 106 GLU A C 1
ATOM 831 O O . GLU A 1 106 ? -4.503 -6.723 -13.807 1.00 93.44 106 GLU A O 1
ATOM 836 N N . SER A 1 107 ? -5.297 -7.962 -12.119 1.00 95.62 107 SER A N 1
ATOM 837 C CA . SER A 1 107 ? -4.940 -7.024 -11.071 1.00 95.62 107 SER A CA 1
ATOM 838 C C . SER A 1 107 ? -4.359 -7.808 -9.915 1.00 95.62 107 SER A C 1
ATOM 840 O O . SER A 1 107 ? -4.876 -8.873 -9.587 1.00 95.62 107 SER A O 1
ATOM 842 N N . GLN A 1 108 ? -3.289 -7.267 -9.352 1.00 97.19 108 GLN A N 1
ATOM 843 C CA . GLN A 1 108 ? -2.613 -7.796 -8.186 1.00 97.19 108 GLN A CA 1
ATOM 844 C C . GLN A 1 108 ? -3.120 -7.048 -6.957 1.00 97.19 108 GLN A C 1
ATOM 846 O O . GLN A 1 108 ? -3.145 -5.812 -6.951 1.00 97.19 108 GLN A O 1
ATOM 851 N N . ASP A 1 109 ? -3.518 -7.793 -5.932 1.00 98.06 109 ASP A N 1
ATOM 852 C CA . ASP A 1 109 ? -3.792 -7.222 -4.620 1.00 98.06 109 ASP A CA 1
ATOM 853 C C . ASP A 1 109 ? -2.448 -6.933 -3.938 1.00 98.06 109 ASP A C 1
ATOM 855 O O . ASP A 1 109 ? -1.517 -7.734 -3.987 1.00 98.06 109 ASP A O 1
ATOM 859 N N . VAL A 1 110 ? -2.326 -5.741 -3.357 1.00 98.31 110 VAL A N 1
ATOM 860 C CA . VAL A 1 110 ? -1.102 -5.273 -2.691 1.00 98.31 110 VAL A CA 1
ATOM 861 C C . VAL A 1 110 ? -1.222 -5.432 -1.186 1.00 98.31 110 VAL A C 1
ATOM 863 O O . VAL A 1 110 ? -0.313 -5.916 -0.513 1.00 98.31 110 VAL A O 1
ATOM 866 N N . ALA A 1 111 ? -2.346 -4.968 -0.648 1.00 98.44 111 ALA A N 1
ATOM 867 C CA . ALA A 1 111 ? -2.657 -5.036 0.766 1.00 98.44 111 ALA A CA 1
ATOM 868 C C . ALA A 1 111 ? -4.160 -4.849 0.989 1.00 98.44 111 ALA A C 1
ATOM 870 O O . ALA A 1 111 ? -4.865 -4.277 0.155 1.00 98.44 111 ALA A O 1
ATOM 871 N N . VAL A 1 112 ? -4.634 -5.262 2.160 1.00 98.31 112 VAL A N 1
ATOM 872 C CA . VAL A 1 112 ? -6.000 -5.012 2.627 1.00 98.31 112 VAL A CA 1
ATOM 873 C C . VAL A 1 112 ? -5.948 -4.218 3.923 1.00 98.31 112 VAL A C 1
ATOM 875 O O . VAL A 1 112 ? -5.267 -4.619 4.867 1.00 98.31 112 VAL A O 1
ATOM 878 N N . ILE A 1 113 ? -6.674 -3.099 3.980 1.00 98.19 113 ILE A N 1
ATOM 879 C CA . ILE A 1 113 ? -6.932 -2.366 5.223 1.00 98.19 113 ILE A CA 1
ATOM 880 C C . ILE A 1 113 ? -8.290 -2.807 5.757 1.00 98.19 113 ILE A C 1
ATOM 882 O O . ILE A 1 113 ? -9.326 -2.484 5.175 1.00 98.19 113 ILE A O 1
ATOM 886 N N . GLU A 1 114 ? -8.290 -3.510 6.881 1.00 97.06 114 GLU A N 1
ATOM 887 C CA . GLU A 1 114 ? -9.516 -3.871 7.582 1.00 97.06 114 GLU A CA 1
ATOM 888 C C . GLU A 1 114 ? -9.839 -2.839 8.660 1.00 97.06 114 GLU A C 1
ATOM 890 O O . GLU A 1 114 ? -8.978 -2.397 9.429 1.00 97.06 114 GLU A O 1
ATOM 895 N N . ILE A 1 115 ? -11.111 -2.458 8.701 1.00 95.44 115 ILE A N 1
ATOM 896 C CA . ILE A 1 115 ? -11.656 -1.440 9.586 1.00 95.44 115 ILE A CA 1
ATOM 897 C C . ILE A 1 115 ? -12.845 -2.050 10.316 1.00 95.44 115 ILE A C 1
ATOM 899 O O . ILE A 1 115 ? -13.879 -2.327 9.710 1.00 95.44 115 ILE A O 1
ATOM 903 N N . GLU A 1 116 ? -12.723 -2.207 11.628 1.00 94.31 116 GLU A N 1
ATOM 904 C CA . GLU A 1 116 ? -13.812 -2.673 12.485 1.00 94.31 116 GLU A CA 1
ATOM 905 C C . GLU A 1 116 ? -14.276 -1.525 13.381 1.00 94.31 116 GLU A C 1
ATOM 907 O O . GLU A 1 116 ? -13.531 -1.050 14.246 1.00 94.31 116 GLU A O 1
ATOM 912 N N . LYS A 1 117 ? -15.514 -1.057 13.193 1.00 90.56 117 LYS A N 1
ATOM 913 C CA . LYS A 1 117 ? -16.085 -0.010 14.051 1.00 90.56 117 LYS A CA 1
ATOM 914 C C . LYS A 1 117 ? -16.367 -0.556 15.449 1.00 90.56 117 LYS A C 1
ATOM 916 O O . LYS A 1 117 ? -17.138 -1.492 15.630 1.00 90.56 117 LYS A O 1
ATOM 921 N N . GLN A 1 118 ? -15.814 0.104 16.462 1.00 89.12 118 GLN A N 1
ATOM 922 C CA . GLN A 1 118 ? -16.117 -0.135 17.871 1.00 89.12 118 GLN A CA 1
ATOM 923 C C . GLN A 1 118 ? -16.997 0.997 18.411 1.00 89.12 118 GLN A C 1
ATOM 925 O O . GLN A 1 118 ? -16.546 1.919 19.095 1.00 89.12 118 GLN A O 1
ATOM 930 N N . GLY A 1 119 ? -18.289 0.928 18.086 1.00 84.50 119 GLY A N 1
ATOM 931 C CA . GLY A 1 119 ? -19.265 1.956 18.448 1.00 84.50 119 GLY A CA 1
ATOM 932 C C . GLY A 1 119 ? -19.199 3.181 17.532 1.00 84.50 119 GLY A C 1
ATOM 933 O O . GLY A 1 119 ? -18.863 3.073 16.359 1.00 84.50 119 GLY A O 1
ATOM 934 N N . ASN A 1 120 ? -19.560 4.355 18.058 1.00 80.69 120 ASN A N 1
ATOM 935 C CA . ASN A 1 120 ? -19.816 5.534 17.218 1.00 80.69 120 ASN A CA 1
ATOM 936 C C . ASN A 1 120 ? -18.565 6.342 16.837 1.00 80.69 120 ASN A C 1
ATOM 938 O O . ASN A 1 120 ? -18.607 7.066 15.849 1.00 80.69 120 ASN A O 1
ATOM 942 N N . GLU A 1 121 ? -17.490 6.272 17.628 1.00 86.12 121 GLU A N 1
ATOM 943 C CA . GLU A 1 121 ? -16.337 7.186 17.499 1.00 86.12 121 GLU A CA 1
ATOM 944 C C . GLU A 1 121 ? -14.983 6.471 17.428 1.00 86.12 121 GLU A C 1
ATOM 946 O O . GLU A 1 121 ? -13.960 7.123 17.239 1.00 86.12 12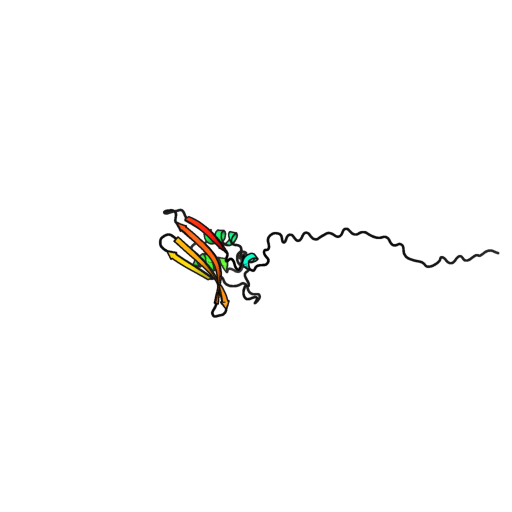1 GLU A O 1
ATOM 951 N N . ASN A 1 122 ? -14.955 5.142 17.563 1.00 89.12 122 ASN A N 1
ATOM 952 C CA . ASN A 1 122 ? -13.718 4.368 17.553 1.00 89.12 122 ASN A CA 1
ATOM 953 C C . ASN A 1 122 ? -13.774 3.294 16.471 1.00 89.12 122 ASN A C 1
ATOM 955 O O . ASN A 1 122 ? -14.827 2.712 16.213 1.00 89.12 122 ASN A O 1
ATOM 959 N N . ALA A 1 123 ? -12.622 2.997 15.883 1.00 91.69 123 ALA A N 1
ATOM 960 C CA . ALA A 1 123 ? -12.438 1.867 14.991 1.00 91.69 123 ALA A CA 1
ATOM 961 C C . ALA A 1 123 ? -11.065 1.239 15.236 1.00 91.69 123 ALA A C 1
ATOM 963 O O . ALA A 1 123 ? -10.106 1.942 15.571 1.00 91.69 123 ALA A O 1
ATOM 964 N N . ILE A 1 124 ? -10.979 -0.077 15.069 1.00 92.81 124 ILE A N 1
ATOM 965 C CA . ILE A 1 124 ? -9.707 -0.780 14.925 1.00 92.81 124 ILE A CA 1
ATOM 966 C C . ILE A 1 124 ? -9.337 -0.774 13.447 1.00 92.81 124 ILE A C 1
ATOM 968 O O . ILE A 1 124 ? -10.187 -0.993 12.590 1.00 92.81 124 ILE A O 1
ATOM 972 N N . LEU A 1 125 ? -8.063 -0.503 13.183 1.00 95.06 125 LEU A N 1
ATOM 973 C CA . LEU A 1 125 ? -7.459 -0.499 11.860 1.00 95.06 125 LEU A CA 1
ATOM 974 C C . LEU A 1 125 ? -6.325 -1.514 11.851 1.00 95.06 125 LEU A C 1
ATOM 976 O O . LEU A 1 125 ? -5.453 -1.457 12.722 1.00 95.06 125 LEU A O 1
ATOM 980 N N . GLN A 1 126 ? -6.314 -2.382 10.850 1.00 96.19 126 GLN A N 1
ATOM 981 C CA . GLN A 1 126 ? -5.170 -3.229 10.537 1.00 96.19 126 GLN A CA 1
ATOM 982 C C . GLN A 1 126 ? -4.908 -3.219 9.038 1.00 96.19 126 GLN A C 1
ATOM 984 O O . GLN A 1 126 ? -5.823 -3.002 8.250 1.00 96.19 126 GLN A O 1
ATOM 989 N N . ILE A 1 127 ? -3.654 -3.431 8.659 1.00 97.75 127 ILE A N 1
ATOM 990 C CA . ILE A 1 127 ? -3.248 -3.600 7.269 1.00 97.75 127 ILE A CA 1
ATOM 991 C C . ILE A 1 127 ? -2.481 -4.906 7.149 1.00 97.75 127 ILE A C 1
ATOM 993 O O . ILE A 1 127 ? -1.656 -5.224 8.009 1.00 97.75 127 ILE A O 1
ATOM 997 N N . ILE A 1 128 ? -2.780 -5.657 6.101 1.00 97.88 128 ILE A N 1
ATOM 998 C CA . ILE A 1 128 ? -2.159 -6.943 5.807 1.00 97.88 128 ILE A CA 1
ATOM 999 C C . ILE A 1 128 ? -1.664 -6.859 4.368 1.00 97.88 128 ILE A C 1
ATOM 1001 O O . ILE A 1 128 ? -2.463 -6.589 3.474 1.00 97.88 128 ILE A O 1
ATOM 1005 N N . GLY A 1 129 ? -0.356 -7.011 4.168 1.00 97.88 129 GLY A N 1
ATOM 1006 C CA . GLY A 1 129 ? 0.244 -7.093 2.838 1.00 97.88 129 GLY A CA 1
ATOM 1007 C C . GLY A 1 129 ? -0.036 -8.445 2.187 1.00 97.88 129 GLY A C 1
ATOM 1008 O O . GLY A 1 129 ? -0.234 -9.439 2.889 1.00 97.88 129 GLY A O 1
ATOM 1009 N N . ASP A 1 130 ? -0.062 -8.466 0.860 1.00 97.69 130 ASP A N 1
ATOM 1010 C CA . ASP A 1 130 ? -0.148 -9.704 0.089 1.00 97.69 130 ASP A CA 1
ATOM 1011 C C . ASP A 1 130 ? 1.128 -10.547 0.268 1.00 97.69 130 ASP A C 1
ATOM 1013 O O . ASP A 1 130 ? 2.240 -10.022 0.208 1.00 97.69 130 ASP A O 1
ATOM 1017 N N . GLU A 1 131 ? 0.973 -11.851 0.508 1.00 95.94 131 GLU A N 1
ATOM 1018 C CA . GLU A 1 131 ? 2.088 -12.765 0.800 1.00 95.94 131 GLU A CA 1
ATOM 1019 C C . GLU A 1 131 ? 3.032 -12.991 -0.387 1.00 95.94 131 GLU A C 1
ATOM 1021 O O . GLU A 1 131 ? 4.165 -13.431 -0.201 1.00 95.94 131 GLU A O 1
ATOM 1026 N N . GLU A 1 132 ? 2.588 -12.719 -1.615 1.00 93.69 132 GLU A N 1
ATOM 1027 C CA . GLU A 1 132 ? 3.454 -12.807 -2.791 1.00 93.69 132 GLU A CA 1
ATOM 1028 C C . GLU A 1 132 ? 4.351 -11.567 -2.926 1.00 93.69 132 GLU A C 1
ATOM 1030 O O . GLU A 1 132 ? 5.387 -11.622 -3.594 1.00 93.69 132 GLU A O 1
ATOM 1035 N N . LEU A 1 133 ? 3.984 -10.457 -2.272 1.00 95.31 133 LEU A N 1
ATOM 1036 C CA . LEU A 1 133 ? 4.730 -9.199 -2.312 1.00 95.31 133 LEU A CA 1
ATOM 1037 C C . LEU A 1 133 ? 5.615 -8.956 -1.078 1.00 95.31 133 LEU A C 1
ATOM 1039 O O . LEU A 1 133 ? 6.525 -8.132 -1.186 1.00 95.31 133 LEU A O 1
ATOM 1043 N N . TYR A 1 134 ? 5.371 -9.637 0.052 1.00 94.06 134 TYR A N 1
ATOM 1044 C CA . TYR A 1 134 ? 6.047 -9.447 1.353 1.00 94.06 134 TYR A CA 1
ATOM 1045 C C . TYR A 1 134 ? 6.559 -10.756 1.965 1.00 94.06 134 TYR A C 1
ATOM 1047 O O . TYR A 1 134 ? 7.685 -10.744 2.517 1.00 94.06 134 TYR A O 1
#

Radius of gyration: 29.8 Å; chains: 1; bounding box: 118×27×38 Å